Protein AF-A0A4Q5H0A6-F1 (afdb_monomer_lite)

Organism: NCBI:txid28111

Secondary structure (DSSP, 8-state):
-------------------------------TTGGG-HHHHHHHHHHHHHHHHHHHHHHHHHHHTT-SSEE--HHHHHHHHHHTT--HHHHHHHHHHHHHTTSS-HHHHHHH-EE--HHHHHHHHHHHHHTTPPP---TTTPPP--

InterPro domains:
  IPR025400 Lin1244/Lin1753-like, N-terminal [PF14297] (27-120)

pLDDT: mean 85.79, std 19.86, range [34.38, 98.69]

Radius of gyration: 23.4 Å; chains: 1; bounding box: 35×71×55 Å

Sequence (146 aa):
MNTLSFTDGTNHSLSKTLQGKCTTRPYYEISTSQFSDMKIRRLMRKYGFGGYSIYRYLVNEALHQGDYFLPWCEDTARKTASYWNTSLEDVTRIVKGCIQVGLFNGGLYRKYRVLTSEDIQQNYLKTCCMLSRLPDISEELELAVS

Structure (mmCIF, N/CA/C/O backbone):
data_AF-A0A4Q5H0A6-F1
#
_entry.id   AF-A0A4Q5H0A6-F1
#
loop_
_atom_site.group_PDB
_atom_site.id
_atom_site.type_symbol
_atom_site.label_atom_id
_atom_site.label_alt_id
_atom_site.label_comp_id
_atom_site.label_asym_id
_atom_site.label_entity_id
_atom_site.label_seq_id
_atom_site.pdbx_PDB_ins_code
_atom_site.Cartn_x
_atom_site.Cartn_y
_atom_site.Cartn_z
_atom_site.occupancy
_atom_site.B_iso_or_equiv
_atom_site.auth_seq_id
_atom_site.auth_comp_id
_atom_site.auth_asym_id
_atom_site.auth_atom_id
_atom_site.pdbx_PDB_model_num
ATOM 1 N N . MET A 1 1 ? 19.608 55.038 38.072 1.00 42.12 1 MET A N 1
ATOM 2 C CA . MET A 1 1 ? 18.336 55.495 38.666 1.00 42.12 1 MET A CA 1
ATOM 3 C C . MET A 1 1 ? 17.791 56.614 37.799 1.00 42.12 1 MET A C 1
ATOM 5 O O . MET A 1 1 ? 18.450 57.634 37.702 1.00 42.12 1 MET A O 1
ATOM 9 N N . ASN A 1 2 ? 16.676 56.368 37.112 1.00 36.59 2 ASN A N 1
ATOM 10 C CA . ASN A 1 2 ? 15.673 57.366 36.737 1.00 36.59 2 ASN A CA 1
ATOM 11 C C . ASN A 1 2 ? 14.442 56.605 36.234 1.00 36.59 2 ASN A C 1
ATOM 13 O O . ASN A 1 2 ? 14.458 55.972 35.183 1.00 36.59 2 ASN A O 1
ATOM 17 N N . THR A 1 3 ? 13.424 56.604 37.082 1.00 41.41 3 THR A N 1
ATOM 18 C CA . THR A 1 3 ? 12.074 56.092 36.867 1.00 41.41 3 THR A CA 1
ATOM 19 C C . THR A 1 3 ? 11.261 57.103 36.070 1.00 41.41 3 THR A C 1
ATOM 21 O O . THR A 1 3 ? 11.175 58.258 36.479 1.00 41.41 3 THR A O 1
ATOM 24 N N . LEU A 1 4 ? 10.598 56.652 35.008 1.00 41.78 4 LEU A N 1
ATOM 25 C CA . LEU A 1 4 ? 9.416 57.307 34.453 1.00 41.78 4 LEU A CA 1
ATOM 26 C C . LEU A 1 4 ? 8.357 56.229 34.206 1.00 41.78 4 LEU A C 1
ATOM 28 O O . LEU A 1 4 ? 8.481 55.395 33.313 1.00 41.78 4 LEU A O 1
ATOM 32 N N . SER A 1 5 ? 7.359 56.225 35.082 1.00 45.12 5 SER A N 1
ATOM 33 C CA . SER A 1 5 ? 6.048 55.605 34.899 1.00 45.12 5 SER A CA 1
ATOM 34 C C . SER A 1 5 ? 5.065 56.631 34.311 1.00 45.12 5 SER A C 1
ATOM 36 O O . SER A 1 5 ? 5.425 57.801 34.206 1.00 45.12 5 SER A O 1
ATOM 38 N N . PHE A 1 6 ? 3.827 56.178 34.055 1.00 36.19 6 PHE A N 1
ATOM 39 C CA . PHE A 1 6 ? 2.605 56.883 33.598 1.00 36.19 6 PHE A CA 1
ATOM 40 C C . PHE A 1 6 ? 2.330 56.786 32.084 1.00 36.19 6 PHE A C 1
ATOM 42 O O . PHE A 1 6 ? 3.213 57.090 31.296 1.00 36.19 6 PHE A O 1
ATOM 49 N N . THR A 1 7 ? 1.148 56.428 31.558 1.00 45.44 7 THR A N 1
ATOM 50 C CA . THR A 1 7 ? -0.100 55.774 32.031 1.00 45.44 7 THR A CA 1
ATOM 51 C C . THR A 1 7 ? -0.986 55.542 30.790 1.00 45.44 7 THR A C 1
ATOM 53 O O . THR A 1 7 ? -1.020 56.406 29.925 1.00 45.44 7 THR A O 1
ATOM 56 N N . ASP A 1 8 ? -1.733 54.434 30.797 1.00 36.72 8 ASP A N 1
ATOM 57 C CA . ASP A 1 8 ? -3.169 54.301 30.463 1.00 36.72 8 ASP A CA 1
ATOM 58 C C . ASP A 1 8 ? -3.726 54.484 29.024 1.00 36.72 8 ASP A C 1
ATOM 60 O O . ASP A 1 8 ? -3.376 55.399 28.286 1.00 36.72 8 ASP A O 1
ATOM 64 N N . GLY A 1 9 ? -4.698 53.615 28.695 1.00 34.38 9 GLY A N 1
ATOM 65 C CA . GLY A 1 9 ? -5.548 53.630 27.489 1.00 34.38 9 GLY A CA 1
ATOM 66 C C . GLY A 1 9 ? -4.906 52.988 26.248 1.00 34.38 9 GLY A C 1
ATOM 67 O O . GLY A 1 9 ? -3.838 53.384 25.815 1.00 34.38 9 GLY A O 1
ATOM 68 N N . THR A 1 10 ? -5.460 51.984 25.569 1.00 39.38 10 THR A N 1
ATOM 69 C CA . THR A 1 10 ? -6.871 51.673 25.351 1.00 39.38 10 THR A CA 1
ATOM 70 C C . THR A 1 10 ? -6.976 50.212 24.916 1.00 39.38 10 THR A C 1
ATOM 72 O O . THR A 1 10 ? -6.287 49.766 24.000 1.00 39.38 10 THR A O 1
ATOM 75 N N . ASN A 1 11 ? -7.885 49.474 25.552 1.00 43.00 11 ASN A N 1
ATOM 76 C CA . ASN A 1 11 ? -8.395 48.210 25.044 1.00 43.00 11 ASN A CA 1
ATOM 77 C C . ASN A 1 11 ? -8.986 48.435 23.647 1.00 43.00 11 ASN A C 1
ATOM 79 O O . ASN A 1 11 ? -10.103 48.935 23.532 1.00 43.00 11 ASN A O 1
ATOM 83 N N . HIS A 1 12 ? -8.282 48.028 22.592 1.00 42.72 12 HIS A N 1
ATOM 84 C CA . HIS A 1 12 ? -8.959 47.676 21.354 1.00 42.72 12 HIS A CA 1
ATOM 85 C C . HIS A 1 12 ? -9.013 46.162 21.265 1.00 42.72 12 HIS A C 1
ATOM 87 O O . HIS A 1 12 ? -8.056 45.483 20.898 1.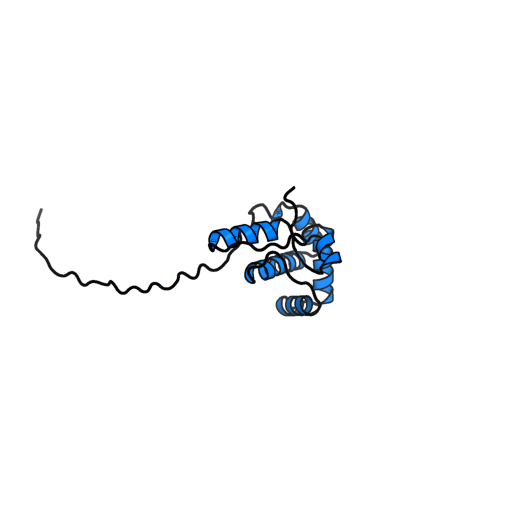00 42.72 12 HIS A O 1
ATOM 93 N N . SER A 1 13 ? -10.180 45.658 21.654 1.00 49.28 13 SER A N 1
ATOM 94 C CA . SER A 1 13 ? -10.658 44.334 21.314 1.00 49.28 13 SER A CA 1
ATOM 95 C C . SER A 1 13 ? -10.278 43.991 19.870 1.00 49.28 13 SER A C 1
ATOM 97 O O . SER A 1 13 ? -10.754 44.611 18.915 1.00 49.28 13 SER A O 1
ATOM 99 N N . LEU A 1 14 ? -9.415 42.988 19.727 1.00 38.41 14 LEU A N 1
ATOM 100 C CA . LEU A 1 14 ? -9.315 42.168 18.528 1.00 38.41 14 LEU A CA 1
ATOM 101 C C . LEU A 1 14 ? -9.946 40.804 18.825 1.00 38.41 14 LEU A C 1
ATOM 103 O O . LEU A 1 14 ? -9.392 39.755 18.518 1.00 38.41 14 LEU A O 1
ATOM 107 N N . SER A 1 15 ? -11.161 40.813 19.384 1.00 49.16 15 SER A N 1
ATOM 108 C CA . SER A 1 15 ? -12.102 39.721 19.154 1.00 49.16 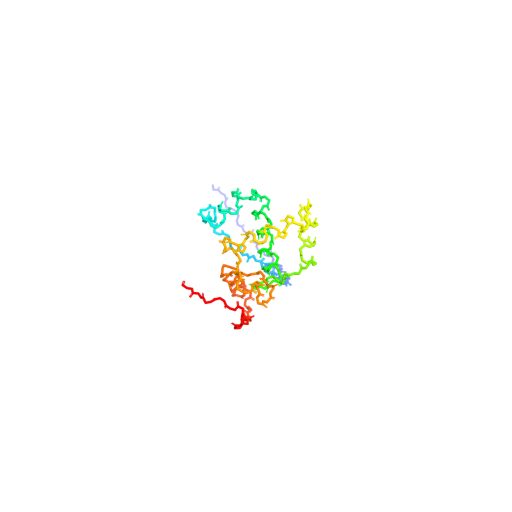15 SER A CA 1
ATOM 109 C C . SER A 1 15 ? -12.639 39.846 17.725 1.00 49.16 15 SER A C 1
ATOM 111 O O . SER A 1 15 ? -13.743 40.332 17.481 1.00 49.16 15 SER A O 1
ATOM 113 N N . LYS A 1 16 ? -11.837 39.417 16.753 1.00 42.84 16 LYS A N 1
ATOM 114 C CA . LYS A 1 16 ? -12.374 38.904 15.495 1.00 42.84 16 LYS A CA 1
ATOM 115 C C . LYS A 1 16 ? -11.978 37.449 15.411 1.00 42.84 16 LYS A C 1
ATOM 117 O O . LYS A 1 16 ? -10.913 37.087 14.929 1.00 42.84 16 LYS A O 1
ATOM 122 N N . THR A 1 17 ? -12.883 36.648 15.953 1.00 48.97 17 THR A N 1
ATOM 123 C CA . THR A 1 17 ? -13.057 35.222 15.743 1.00 48.97 17 THR A CA 1
ATOM 124 C C . THR A 1 17 ? -12.945 34.903 14.254 1.00 48.97 17 THR A C 1
ATOM 126 O O . THR A 1 17 ? -13.934 34.822 13.535 1.00 48.97 17 THR A O 1
ATOM 129 N N . LEU A 1 18 ? -11.725 34.694 13.777 1.00 46.69 18 LEU A N 1
ATOM 130 C CA . LEU A 1 18 ? -11.483 33.726 12.727 1.00 46.69 18 LEU A CA 1
ATOM 131 C C . LEU A 1 18 ? -11.283 32.402 13.456 1.00 46.69 18 LEU A C 1
ATOM 133 O O . LEU A 1 18 ? -10.166 31.922 13.621 1.00 46.69 18 LEU A O 1
ATOM 137 N N . GLN A 1 19 ? -12.392 31.790 13.883 1.00 48.22 19 GLN A N 1
ATOM 138 C CA . GLN A 1 19 ? -12.459 30.333 13.933 1.00 48.22 19 GLN A CA 1
ATOM 139 C C . GLN A 1 19 ? -12.376 29.854 12.481 1.00 48.22 19 GLN A C 1
ATOM 141 O O . GLN A 1 19 ? -13.342 29.385 11.884 1.00 48.22 19 GLN A O 1
ATOM 146 N N . GLY A 1 20 ? -11.191 30.000 11.884 1.00 41.94 20 GLY A N 1
ATOM 147 C CA . GLY A 1 20 ? -10.789 29.084 10.845 1.00 41.94 20 GLY A CA 1
ATOM 148 C C . GLY A 1 20 ? -10.910 27.722 11.499 1.00 41.94 20 GLY A C 1
ATOM 149 O O . GLY A 1 20 ? -10.228 27.462 12.491 1.00 41.94 20 GLY A O 1
ATOM 150 N N . LYS A 1 21 ? -11.843 26.891 11.023 1.00 45.66 21 LYS A N 1
ATOM 151 C CA . LYS A 1 21 ? -11.805 25.461 11.318 1.00 45.66 21 LYS A CA 1
ATOM 152 C C . LYS A 1 21 ? -10.356 25.062 11.086 1.00 45.66 21 LYS A C 1
ATOM 154 O O . LYS A 1 21 ? -9.894 25.128 9.948 1.00 45.66 21 LYS A O 1
ATOM 159 N N . CYS A 1 22 ? -9.630 24.737 12.152 1.00 45.31 22 CYS A N 1
ATOM 160 C CA . CYS A 1 22 ? -8.359 24.059 12.016 1.00 45.31 22 CYS A CA 1
ATOM 161 C C . CYS A 1 22 ? -8.736 22.728 11.373 1.00 45.31 22 CYS A C 1
ATOM 163 O O . CYS A 1 22 ? -9.217 21.817 12.041 1.00 45.31 22 CYS A O 1
ATOM 165 N N . THR A 1 23 ? -8.715 22.675 10.042 1.00 60.31 23 THR A N 1
ATOM 166 C CA . THR A 1 23 ? -8.971 21.450 9.303 1.00 60.31 23 THR A CA 1
ATOM 167 C C . THR A 1 23 ? -7.745 20.600 9.552 1.00 60.31 23 THR A C 1
ATOM 169 O O . THR A 1 23 ? -6.755 20.719 8.827 1.00 60.31 23 THR A O 1
ATOM 172 N N . THR A 1 24 ? -7.770 19.825 10.634 1.00 69.38 24 THR A N 1
ATOM 173 C CA . THR A 1 24 ? -6.739 18.841 10.934 1.00 69.38 24 THR A CA 1
ATOM 174 C C . THR A 1 24 ? -6.611 17.959 9.701 1.00 69.38 24 THR A C 1
ATOM 176 O O . THR A 1 24 ? -7.536 17.221 9.356 1.00 69.38 24 THR A O 1
ATOM 179 N N . ARG A 1 25 ? -5.508 18.113 8.961 1.00 72.19 25 ARG A N 1
ATOM 180 C CA . ARG A 1 25 ? -5.246 17.264 7.802 1.00 72.19 25 ARG A CA 1
ATOM 181 C C . ARG A 1 25 ? -4.913 15.869 8.325 1.00 72.19 25 ARG A C 1
ATOM 183 O O . ARG A 1 25 ? -4.100 15.772 9.245 1.00 72.19 25 ARG A O 1
ATOM 190 N N . PRO A 1 26 ? -5.520 14.809 7.772 1.00 79.69 26 PRO A N 1
ATOM 191 C CA . PRO A 1 26 ? -5.188 13.456 8.178 1.00 79.69 26 PRO A CA 1
ATOM 192 C C . PRO A 1 26 ? -3.711 13.184 7.882 1.00 79.69 26 PRO A C 1
ATOM 194 O O . PRO A 1 26 ? -3.207 13.505 6.804 1.00 79.69 26 PRO A O 1
ATOM 197 N N . TYR A 1 27 ? -3.032 12.604 8.862 1.00 89.12 27 TYR A N 1
ATOM 198 C CA . TYR A 1 27 ? -1.684 12.069 8.749 1.00 89.12 27 TYR A CA 1
ATOM 199 C C . TYR A 1 27 ? -1.659 10.698 9.421 1.00 89.12 27 TYR A C 1
ATOM 201 O O . TYR A 1 27 ? -2.550 10.362 10.206 1.00 89.12 27 TYR A O 1
ATOM 209 N N . TYR A 1 28 ? -0.634 9.915 9.106 1.00 91.12 28 TYR A N 1
ATOM 210 C CA . TYR A 1 28 ? -0.373 8.648 9.766 1.00 91.12 28 TYR A CA 1
ATOM 211 C C . TYR A 1 28 ? 1.103 8.557 10.137 1.00 91.12 28 TYR A C 1
ATOM 213 O O . TYR A 1 28 ? 1.966 9.177 9.508 1.00 91.12 28 TYR A O 1
ATOM 221 N N . GLU A 1 29 ? 1.380 7.808 11.194 1.00 91.00 29 GLU A N 1
ATOM 222 C CA . GLU A 1 29 ? 2.728 7.644 11.711 1.00 91.00 29 GLU A CA 1
ATOM 223 C C . GLU A 1 29 ? 3.474 6.573 10.926 1.00 91.00 29 GLU A C 1
ATOM 225 O O . GLU A 1 29 ? 2.913 5.583 10.453 1.00 91.00 29 GLU A O 1
ATOM 230 N N . ILE A 1 30 ? 4.783 6.757 10.817 1.00 92.69 30 ILE A N 1
ATOM 231 C CA . ILE A 1 30 ? 5.664 5.788 10.192 1.00 92.69 30 ILE A CA 1
ATOM 232 C C . ILE A 1 30 ? 6.723 5.414 11.212 1.00 92.69 30 ILE A C 1
ATOM 234 O O . ILE A 1 30 ? 7.478 6.278 11.655 1.00 92.69 30 ILE A O 1
ATOM 238 N N . SER A 1 31 ? 6.802 4.128 11.552 1.00 92.50 31 SER A N 1
ATOM 239 C CA . SER A 1 31 ? 7.813 3.652 12.491 1.00 92.50 31 SER A CA 1
ATOM 240 C C . SER A 1 31 ? 9.225 4.006 12.015 1.00 92.50 31 SER A C 1
ATOM 242 O O . SER A 1 31 ? 9.599 3.762 10.863 1.00 92.50 31 SER A O 1
ATOM 244 N N . THR A 1 32 ? 10.051 4.517 12.925 1.00 95.44 32 THR A N 1
ATOM 245 C CA . THR A 1 32 ? 11.481 4.750 12.680 1.00 95.44 32 THR A CA 1
ATOM 246 C C . THR A 1 32 ? 12.238 3.443 12.430 1.00 95.44 32 THR A C 1
ATOM 248 O O . THR A 1 32 ? 13.251 3.443 11.732 1.00 95.44 32 THR A O 1
ATOM 251 N N . SER A 1 33 ? 11.711 2.310 12.910 1.00 95.31 33 SER A N 1
ATOM 252 C CA . SER A 1 33 ? 12.254 0.969 12.676 1.00 95.31 33 SER A CA 1
ATOM 253 C C . SER A 1 33 ? 11.726 0.291 11.405 1.00 95.31 33 SER A C 1
ATOM 255 O O . SER A 1 33 ? 12.072 -0.860 11.153 1.00 95.31 33 SER A O 1
ATOM 257 N N . GLN A 1 34 ? 10.942 0.977 10.562 1.00 94.50 34 GLN A N 1
ATOM 258 C CA . GLN A 1 34 ? 10.366 0.408 9.328 1.00 94.50 34 GLN A CA 1
ATOM 259 C C . GLN A 1 34 ? 11.393 -0.271 8.405 1.00 94.50 34 GLN A C 1
ATOM 261 O O . GLN A 1 34 ? 11.081 -1.245 7.729 1.00 94.50 34 GLN A O 1
ATOM 266 N N . PHE A 1 35 ? 12.636 0.218 8.375 1.00 95.25 35 PHE A N 1
ATOM 267 C CA . PHE A 1 35 ? 13.692 -0.353 7.535 1.00 95.25 35 PHE A CA 1
ATOM 268 C C . PHE A 1 35 ? 14.306 -1.630 8.128 1.00 95.25 35 PHE A C 1
ATOM 270 O O . PHE A 1 35 ? 14.981 -2.380 7.419 1.00 95.25 35 PHE A O 1
ATOM 277 N N . SER A 1 36 ? 14.039 -1.907 9.404 1.00 96.25 36 SER A N 1
ATOM 278 C CA . SER A 1 36 ? 14.367 -3.169 10.065 1.00 96.25 36 SER A CA 1
ATOM 279 C C . SER A 1 36 ? 13.334 -4.260 9.774 1.00 96.25 36 SER A C 1
ATOM 281 O O . SER A 1 36 ? 13.656 -5.439 9.927 1.00 96.25 36 SER A O 1
ATOM 283 N N . ASP A 1 37 ? 12.131 -3.902 9.305 1.00 96.75 37 ASP A N 1
ATOM 284 C CA . ASP A 1 37 ? 11.099 -4.868 8.932 1.00 96.75 37 ASP A CA 1
ATOM 285 C C . ASP A 1 37 ? 11.601 -5.777 7.797 1.00 96.75 37 ASP A C 1
ATOM 287 O O . ASP A 1 37 ? 11.968 -5.350 6.696 1.00 96.75 37 ASP A O 1
ATOM 291 N N . MET A 1 38 ? 11.602 -7.081 8.064 1.00 97.81 38 MET A N 1
ATOM 292 C CA . MET A 1 38 ? 12.055 -8.090 7.118 1.00 97.81 38 MET A CA 1
ATOM 293 C C . MET A 1 38 ? 11.201 -8.166 5.849 1.00 97.81 38 MET A C 1
ATOM 295 O O . MET A 1 38 ? 11.743 -8.513 4.794 1.00 97.81 38 MET A O 1
ATOM 299 N N . LYS A 1 39 ? 9.910 -7.825 5.909 1.00 98.00 39 LYS A N 1
ATOM 300 C CA . LYS A 1 39 ? 9.017 -7.730 4.748 1.00 98.00 39 LYS A CA 1
ATOM 301 C C . LYS A 1 39 ? 9.445 -6.574 3.840 1.00 98.00 39 LYS A C 1
ATOM 303 O O . LYS A 1 39 ? 9.634 -6.785 2.640 1.00 98.00 39 LYS A O 1
ATOM 308 N N . ILE A 1 40 ? 9.727 -5.403 4.420 1.00 98.06 40 ILE A N 1
ATOM 309 C CA . ILE A 1 40 ? 10.266 -4.232 3.706 1.00 98.06 40 ILE A CA 1
ATOM 310 C C . ILE A 1 40 ? 11.632 -4.553 3.095 1.00 98.06 40 ILE A C 1
ATOM 312 O O . ILE A 1 40 ? 11.838 -4.349 1.898 1.00 98.06 40 ILE A O 1
ATOM 316 N N . ARG A 1 41 ? 12.548 -5.157 3.862 1.00 98.19 41 ARG A N 1
ATOM 317 C CA . ARG A 1 41 ? 13.875 -5.552 3.353 1.00 98.19 41 ARG A CA 1
ATOM 318 C C . ARG A 1 41 ? 13.788 -6.565 2.209 1.00 98.19 41 ARG A C 1
ATOM 320 O O . ARG A 1 41 ? 14.580 -6.490 1.271 1.00 98.19 41 ARG A O 1
ATOM 327 N N . ARG A 1 42 ? 12.853 -7.522 2.267 1.00 98.50 42 ARG A N 1
ATOM 328 C CA . ARG A 1 42 ? 12.606 -8.487 1.177 1.00 98.50 42 ARG A CA 1
ATOM 329 C C . ARG A 1 42 ? 12.078 -7.792 -0.079 1.00 98.50 42 ARG A C 1
ATOM 331 O O . ARG A 1 42 ? 12.556 -8.104 -1.167 1.00 98.50 42 ARG A O 1
ATOM 338 N N . LEU A 1 43 ? 11.158 -6.837 0.069 1.00 98.44 43 LEU A N 1
ATOM 339 C CA . LEU A 1 43 ? 10.644 -6.042 -1.047 1.00 98.44 43 LEU A CA 1
ATOM 340 C C . LEU A 1 43 ? 11.758 -5.210 -1.699 1.00 98.44 43 LEU A C 1
ATOM 342 O O . LEU A 1 43 ? 11.953 -5.293 -2.911 1.00 98.44 43 LEU A O 1
ATOM 346 N N . MET A 1 44 ? 12.535 -4.481 -0.893 1.00 97.50 44 MET A N 1
ATOM 347 C CA . MET A 1 44 ? 13.648 -3.649 -1.366 1.00 97.50 44 MET A CA 1
ATOM 348 C C . MET A 1 44 ? 14.727 -4.470 -2.077 1.00 97.50 44 MET A C 1
ATOM 350 O O . MET A 1 44 ? 15.234 -4.043 -3.107 1.00 97.50 44 MET A O 1
ATOM 354 N N . ARG A 1 45 ? 15.048 -5.678 -1.592 1.00 98.06 45 ARG A N 1
ATOM 355 C CA . ARG A 1 45 ? 15.997 -6.571 -2.283 1.00 98.06 45 ARG A CA 1
ATOM 356 C C . ARG A 1 45 ? 15.519 -7.002 -3.670 1.00 98.06 45 ARG A C 1
ATOM 358 O O . ARG A 1 45 ? 16.349 -7.215 -4.544 1.00 98.06 45 ARG A O 1
ATOM 365 N N . LYS A 1 46 ? 14.206 -7.152 -3.868 1.00 98.12 46 LYS A N 1
ATOM 366 C CA . LYS A 1 46 ? 13.628 -7.646 -5.128 1.00 98.12 46 LYS A CA 1
ATOM 367 C C . LYS A 1 46 ? 13.322 -6.533 -6.134 1.00 98.12 46 LYS A C 1
ATOM 369 O O . LYS A 1 46 ? 13.426 -6.763 -7.334 1.00 98.12 46 LYS A O 1
ATOM 374 N N . TYR A 1 47 ? 12.927 -5.354 -5.658 1.00 98.00 47 TYR A N 1
ATOM 375 C CA . TYR A 1 47 ? 12.400 -4.270 -6.499 1.00 98.00 47 TYR A CA 1
ATOM 376 C C . TYR A 1 47 ? 13.087 -2.913 -6.273 1.00 98.00 47 TYR A C 1
ATOM 378 O O . TYR A 1 47 ? 12.659 -1.904 -6.835 1.00 98.00 47 TYR A O 1
ATOM 386 N N . GLY A 1 48 ? 14.129 -2.864 -5.441 1.00 97.31 48 GLY A N 1
ATOM 387 C CA . GLY A 1 48 ? 14.845 -1.636 -5.103 1.00 97.31 48 GLY A CA 1
ATOM 388 C C . GLY A 1 48 ? 13.966 -0.593 -4.409 1.00 97.31 48 GLY A C 1
ATOM 389 O O . GLY A 1 48 ? 12.924 -0.901 -3.821 1.00 97.31 48 GLY A O 1
ATOM 390 N N . PHE A 1 49 ? 14.387 0.669 -4.505 1.00 95.50 49 PHE A N 1
ATOM 391 C CA . PHE A 1 49 ? 13.633 1.805 -3.973 1.00 95.50 49 PHE A CA 1
ATOM 392 C C . PHE A 1 49 ? 12.283 1.993 -4.671 1.00 95.50 49 PHE A C 1
ATOM 394 O O . PHE A 1 49 ? 11.322 2.353 -4.005 1.00 95.50 49 PHE A O 1
ATOM 401 N N . GLY A 1 50 ? 12.177 1.684 -5.970 1.00 96.81 50 GLY A N 1
ATOM 402 C CA . GLY A 1 50 ? 10.920 1.802 -6.718 1.00 96.81 50 GLY A CA 1
ATOM 403 C C . GLY A 1 50 ? 9.797 0.945 -6.126 1.00 96.81 50 GLY A C 1
ATOM 404 O O . GLY A 1 50 ? 8.687 1.434 -5.925 1.00 96.81 50 GLY A O 1
ATOM 405 N N . GLY A 1 51 ? 10.102 -0.302 -5.747 1.00 97.88 51 GLY A N 1
ATOM 406 C CA . GLY A 1 51 ? 9.130 -1.167 -5.074 1.00 97.88 51 GLY A CA 1
ATOM 407 C C . GLY A 1 51 ? 8.674 -0.627 -3.723 1.00 97.88 51 GLY A C 1
ATOM 408 O O . GLY A 1 51 ? 7.480 -0.633 -3.428 1.00 97.88 51 GLY A O 1
ATOM 409 N N . TYR A 1 52 ? 9.614 -0.122 -2.921 1.00 97.94 52 TYR A N 1
ATOM 410 C CA . TYR A 1 52 ? 9.295 0.499 -1.638 1.00 97.94 52 TYR A CA 1
ATOM 411 C C . TYR A 1 52 ? 8.440 1.762 -1.810 1.00 97.94 52 TYR A C 1
ATOM 413 O O . TYR A 1 52 ? 7.409 1.889 -1.154 1.00 97.94 52 TYR A O 1
ATOM 421 N N . SER A 1 53 ? 8.808 2.655 -2.728 1.00 97.88 53 SER A N 1
ATOM 422 C CA . SER A 1 53 ? 8.069 3.889 -3.009 1.00 97.88 53 SER A CA 1
ATOM 423 C C . SER A 1 53 ? 6.637 3.620 -3.470 1.00 97.88 53 SER A C 1
ATOM 425 O O . SER A 1 53 ? 5.710 4.240 -2.955 1.00 97.88 53 SER A O 1
ATOM 427 N N . ILE A 1 54 ? 6.431 2.645 -4.364 1.00 98.44 54 ILE A N 1
ATOM 428 C CA . ILE A 1 54 ? 5.088 2.240 -4.803 1.00 98.44 54 ILE A CA 1
ATOM 429 C C . ILE A 1 54 ? 4.286 1.649 -3.640 1.00 98.44 54 ILE A C 1
ATOM 431 O O . ILE A 1 54 ? 3.137 2.032 -3.445 1.00 98.44 54 ILE A O 1
ATOM 435 N N . TYR A 1 55 ? 4.876 0.772 -2.821 1.00 98.44 55 TYR A N 1
ATOM 436 C CA . TYR A 1 55 ? 4.206 0.268 -1.618 1.00 98.44 55 TYR A CA 1
ATOM 437 C C . TYR A 1 55 ? 3.748 1.414 -0.702 1.00 98.44 55 TYR A C 1
ATOM 439 O O . TYR A 1 55 ? 2.580 1.471 -0.317 1.00 98.44 55 TYR A O 1
ATOM 447 N N . ARG A 1 56 ? 4.644 2.361 -0.401 1.00 97.88 56 ARG A N 1
ATOM 448 C CA . ARG A 1 56 ? 4.334 3.508 0.462 1.00 97.88 56 ARG A CA 1
ATOM 449 C C . ARG A 1 56 ? 3.282 4.432 -0.125 1.00 97.88 56 ARG A C 1
ATOM 451 O O . ARG A 1 56 ? 2.452 4.940 0.624 1.00 97.88 56 ARG A O 1
ATOM 458 N N . TYR A 1 57 ? 3.297 4.616 -1.438 1.00 97.94 57 TYR A N 1
ATOM 459 C CA . TYR A 1 57 ? 2.274 5.364 -2.151 1.00 97.94 57 TYR A CA 1
ATOM 460 C C . TYR A 1 57 ? 0.894 4.728 -2.010 1.00 97.94 57 TYR A C 1
ATOM 462 O O . TYR A 1 57 ? -0.058 5.423 -1.687 1.00 97.94 57 TYR A O 1
ATOM 470 N N . LEU A 1 58 ? 0.782 3.410 -2.180 1.00 98.19 58 LEU A N 1
ATOM 471 C CA . LEU A 1 58 ? -0.501 2.711 -2.076 1.00 98.19 58 LEU A CA 1
ATOM 472 C C . LEU A 1 58 ? -1.068 2.745 -0.649 1.00 98.19 58 LEU A C 1
ATOM 474 O O . LEU A 1 58 ? -2.264 2.958 -0.475 1.00 98.19 58 LEU A O 1
ATOM 478 N N . VAL A 1 59 ? -0.207 2.607 0.367 1.00 97.75 59 VAL A N 1
ATOM 479 C CA . VAL A 1 59 ? -0.590 2.822 1.777 1.00 97.75 59 VAL A CA 1
ATOM 480 C C . VAL A 1 59 ? -1.100 4.249 1.985 1.00 97.75 59 VAL A C 1
ATOM 482 O O . VAL A 1 59 ? -2.130 4.454 2.621 1.00 97.75 59 VAL A O 1
ATOM 485 N N . ASN A 1 60 ? -0.396 5.238 1.426 1.00 96.00 60 ASN A N 1
ATOM 486 C CA . ASN A 1 60 ? -0.817 6.630 1.498 1.00 96.00 60 ASN A CA 1
ATOM 487 C C . ASN A 1 60 ? -2.163 6.861 0.801 1.00 96.00 60 ASN A C 1
ATOM 489 O O . ASN A 1 60 ? -2.991 7.559 1.363 1.00 96.00 60 ASN A O 1
ATOM 493 N N . GLU A 1 61 ? -2.402 6.290 -0.382 1.00 95.69 61 GLU A N 1
ATOM 494 C CA . GLU A 1 61 ? -3.678 6.447 -1.094 1.00 95.69 61 GLU A CA 1
ATOM 495 C C . GLU A 1 61 ? -4.860 5.917 -0.270 1.00 95.69 61 GLU A C 1
ATOM 497 O O . GLU A 1 61 ? -5.871 6.609 -0.193 1.00 95.69 61 GLU A O 1
ATOM 502 N N . ALA A 1 62 ? -4.719 4.760 0.393 1.00 95.00 62 ALA A N 1
ATOM 503 C CA . ALA A 1 62 ? -5.753 4.225 1.289 1.00 95.00 62 ALA A CA 1
ATOM 504 C C . ALA A 1 62 ? -6.084 5.216 2.421 1.00 95.00 62 ALA A C 1
ATOM 506 O O . ALA A 1 62 ? -7.219 5.662 2.588 1.00 95.00 62 ALA A O 1
ATOM 507 N N . LEU A 1 63 ? -5.055 5.632 3.163 1.00 93.88 63 LEU A N 1
ATOM 508 C CA . LEU A 1 63 ? -5.221 6.460 4.359 1.00 93.88 63 LEU A CA 1
ATOM 509 C C . LEU A 1 63 ? -5.590 7.913 4.028 1.00 93.88 63 LEU A C 1
ATOM 511 O O . LEU A 1 63 ? -6.309 8.561 4.785 1.00 93.88 63 LEU A O 1
ATOM 515 N N . HIS A 1 64 ? -5.132 8.436 2.889 1.00 91.12 64 HIS A N 1
ATOM 516 C CA . HIS A 1 64 ? -5.462 9.785 2.431 1.00 91.12 64 HIS A CA 1
ATOM 517 C C . HIS A 1 64 ? -6.933 9.909 2.027 1.00 91.12 64 HIS A C 1
ATOM 519 O O . HIS A 1 64 ? -7.545 10.949 2.269 1.00 91.12 64 HIS A O 1
ATOM 525 N N . GLN A 1 65 ? -7.512 8.842 1.467 1.00 86.94 65 GLN A N 1
ATOM 526 C CA . GLN A 1 65 ? -8.950 8.755 1.201 1.00 86.94 65 GLN A CA 1
ATOM 527 C C . GLN A 1 65 ? -9.773 8.595 2.491 1.00 86.94 65 GLN A C 1
ATOM 529 O O . GLN A 1 65 ? -10.991 8.752 2.461 1.00 86.94 65 GLN A O 1
ATOM 534 N N . GLY A 1 66 ? -9.109 8.378 3.632 1.00 81.12 66 GLY A N 1
ATOM 535 C CA . GLY A 1 66 ? -9.754 8.171 4.921 1.00 81.12 66 GLY A CA 1
ATOM 536 C C . GLY A 1 66 ? -10.346 6.775 5.048 1.00 81.12 66 GLY A C 1
ATOM 537 O O . GLY A 1 66 ? -11.400 6.643 5.658 1.00 81.12 66 GLY A O 1
ATOM 538 N N . ASP A 1 67 ? -9.688 5.772 4.465 1.00 90.25 67 ASP A N 1
ATOM 539 C CA . ASP A 1 67 ? -10.124 4.378 4.454 1.00 90.25 67 ASP A CA 1
ATOM 540 C C . ASP A 1 67 ? -9.049 3.463 5.083 1.00 90.25 67 ASP A C 1
ATOM 542 O O . ASP A 1 67 ? -7.904 3.866 5.310 1.00 90.25 67 ASP A O 1
ATOM 546 N N . TYR A 1 68 ? -9.421 2.223 5.382 1.00 94.56 68 TYR A N 1
ATOM 547 C CA . TYR A 1 68 ? -8.577 1.179 5.971 1.00 94.56 68 TYR A CA 1
ATOM 548 C C . TYR A 1 68 ? -8.126 0.134 4.936 1.00 94.56 68 TYR A C 1
ATOM 550 O O . TYR A 1 68 ? -7.450 -0.851 5.261 1.00 94.56 68 TYR A O 1
ATOM 558 N N . PHE A 1 69 ? -8.473 0.347 3.669 1.00 96.75 69 PHE A N 1
ATOM 559 C CA . PHE A 1 69 ? -8.036 -0.445 2.529 1.00 96.75 69 PHE A CA 1
ATOM 560 C C . PHE A 1 69 ? -7.992 0.409 1.255 1.00 96.75 69 PHE A C 1
ATOM 562 O O . PHE A 1 69 ? -8.479 1.533 1.215 1.00 96.75 69 PHE A O 1
ATOM 569 N N . LEU A 1 70 ? -7.398 -0.136 0.194 1.00 97.44 70 LEU A N 1
ATOM 570 C CA . LEU A 1 70 ? -7.442 0.442 -1.147 1.00 97.44 70 LEU A CA 1
ATOM 571 C C . LEU A 1 70 ? -8.058 -0.565 -2.127 1.00 97.44 70 LEU A C 1
ATOM 573 O O . LEU A 1 70 ? -7.486 -1.648 -2.303 1.00 97.44 70 LEU A O 1
ATOM 577 N N . PRO A 1 71 ? -9.169 -0.238 -2.811 1.00 96.94 71 PRO A N 1
ATOM 578 C CA . PRO A 1 71 ? -9.676 -1.047 -3.914 1.00 96.94 71 PRO A CA 1
ATOM 579 C C . PRO A 1 71 ? -8.625 -1.221 -5.015 1.00 96.94 71 PRO A C 1
ATOM 581 O O . PRO A 1 71 ? -8.039 -0.255 -5.516 1.00 96.94 71 PRO A O 1
ATOM 584 N N . TRP A 1 72 ? -8.391 -2.467 -5.420 1.00 97.75 72 TRP A N 1
ATOM 585 C CA . TRP A 1 72 ? -7.398 -2.808 -6.429 1.00 97.75 72 TRP A CA 1
ATOM 586 C C . TRP A 1 72 ? -8.040 -3.305 -7.717 1.00 97.75 72 TRP A C 1
ATOM 588 O O . TRP A 1 72 ? -8.423 -4.470 -7.849 1.00 97.75 72 TRP A O 1
ATOM 598 N N . CYS A 1 73 ? -8.068 -2.421 -8.707 1.00 96.12 73 CYS A N 1
ATOM 599 C CA . CYS A 1 73 ? -8.464 -2.721 -10.074 1.00 96.12 73 CYS A CA 1
ATOM 600 C C . CYS A 1 73 ? -7.417 -2.201 -11.070 1.00 96.12 73 CYS A C 1
ATOM 602 O O . CYS A 1 73 ? -6.402 -1.605 -10.695 1.00 96.12 73 CYS A O 1
ATOM 604 N N . GLU A 1 74 ? -7.662 -2.442 -12.357 1.00 96.25 74 GLU A N 1
ATOM 605 C CA . GLU A 1 74 ? -6.782 -1.986 -13.433 1.00 96.25 74 GLU A CA 1
ATOM 606 C C . GLU A 1 74 ? -6.631 -0.459 -13.457 1.00 96.25 74 GLU A C 1
ATOM 608 O O . GLU A 1 74 ? -5.538 0.041 -13.709 1.00 96.25 74 GLU A O 1
ATOM 613 N N . ASP A 1 75 ? -7.681 0.290 -13.115 1.00 97.50 75 ASP A N 1
ATOM 614 C CA . ASP A 1 75 ? -7.637 1.754 -13.119 1.00 97.50 75 ASP A CA 1
ATOM 615 C C . ASP A 1 75 ? -6.780 2.308 -11.975 1.00 97.50 75 ASP A C 1
ATOM 617 O O . ASP A 1 75 ? -5.950 3.189 -12.207 1.00 97.50 75 ASP A O 1
ATOM 621 N N . THR A 1 76 ? -6.869 1.732 -10.768 1.00 96.88 76 THR A N 1
ATOM 622 C CA . THR A 1 76 ? -5.948 2.054 -9.660 1.00 96.88 76 THR A CA 1
ATOM 623 C C . THR A 1 76 ? -4.497 1.759 -10.054 1.00 9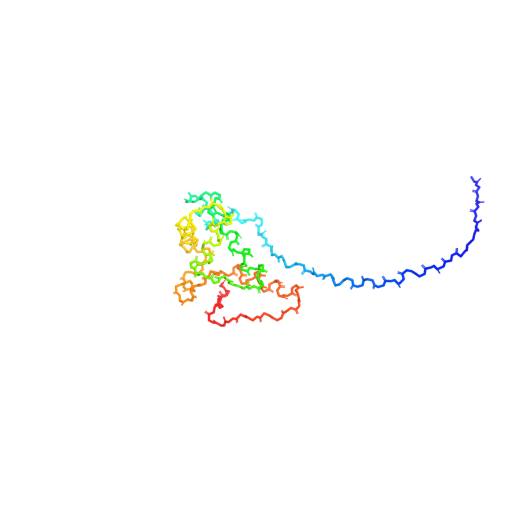6.88 76 THR A C 1
ATOM 625 O O . THR A 1 76 ? -3.587 2.551 -9.782 1.00 96.88 76 THR A O 1
ATOM 628 N N . ALA A 1 77 ? -4.269 0.639 -10.744 1.00 97.94 77 ALA A N 1
ATOM 629 C CA . ALA A 1 77 ? -2.946 0.249 -11.210 1.00 97.94 77 ALA A CA 1
ATOM 630 C C . ALA A 1 77 ? -2.416 1.199 -12.304 1.00 97.94 77 ALA A C 1
ATOM 632 O O . ALA A 1 77 ? -1.263 1.626 -12.226 1.00 97.94 77 ALA A O 1
ATOM 633 N N . ARG A 1 78 ? -3.258 1.613 -13.264 1.00 98.25 78 ARG A N 1
ATOM 634 C CA . ARG A 1 78 ? -2.925 2.618 -14.290 1.00 98.25 78 ARG A CA 1
ATOM 635 C C . ARG A 1 78 ? -2.621 3.985 -13.685 1.00 98.25 78 ARG A C 1
ATOM 637 O O . ARG A 1 78 ? -1.622 4.595 -14.059 1.00 98.25 78 ARG A O 1
ATOM 644 N N . LYS A 1 79 ? -3.424 4.445 -12.718 1.00 98.12 79 LYS A N 1
ATOM 645 C CA . LYS A 1 79 ? -3.181 5.699 -11.985 1.00 98.12 79 LYS A CA 1
ATOM 646 C C . LYS A 1 79 ? -1.819 5.666 -11.289 1.00 98.12 79 LYS A C 1
ATOM 648 O O . LYS A 1 79 ? -1.040 6.606 -11.412 1.00 98.12 79 LYS A O 1
ATOM 653 N N . THR A 1 80 ? -1.510 4.555 -10.620 1.00 98.25 80 THR A N 1
ATOM 654 C CA . THR A 1 80 ? -0.221 4.355 -9.942 1.00 98.25 80 THR A CA 1
ATOM 655 C C . THR A 1 80 ? 0.941 4.354 -10.937 1.00 98.25 80 THR A C 1
ATOM 657 O O . THR A 1 80 ? 1.946 5.023 -10.705 1.00 98.25 80 THR A O 1
ATOM 660 N N . ALA A 1 81 ? 0.798 3.644 -12.060 1.00 98.25 81 ALA A N 1
ATOM 661 C CA . ALA A 1 81 ? 1.808 3.574 -13.114 1.00 98.25 81 ALA A CA 1
ATOM 662 C C . ALA A 1 81 ? 2.095 4.957 -13.715 1.00 98.25 81 ALA A C 1
ATOM 664 O O . ALA A 1 81 ? 3.254 5.354 -13.830 1.00 98.25 81 ALA A O 1
ATOM 665 N N . SER A 1 82 ? 1.039 5.724 -14.003 1.00 98.12 82 SER A N 1
ATOM 666 C CA . SER A 1 82 ? 1.150 7.097 -14.497 1.00 98.12 82 SER A CA 1
ATOM 667 C C . SER A 1 82 ? 1.822 8.025 -13.486 1.00 98.12 82 SER A C 1
ATOM 669 O O . SER A 1 82 ? 2.672 8.817 -13.879 1.00 98.12 82 SER A O 1
ATOM 671 N N . TYR A 1 83 ? 1.466 7.938 -12.199 1.00 97.69 83 TYR A N 1
ATOM 672 C CA . TYR A 1 83 ? 2.044 8.792 -11.155 1.00 97.69 83 TYR A CA 1
ATOM 673 C C . TYR A 1 83 ? 3.550 8.552 -10.986 1.00 97.69 83 TYR A C 1
ATOM 675 O O . TYR A 1 83 ? 4.328 9.494 -10.868 1.00 97.69 83 TYR A O 1
ATOM 683 N N . TRP A 1 84 ? 3.965 7.284 -11.001 1.00 96.62 84 TRP A N 1
ATOM 684 C CA . TRP A 1 84 ? 5.363 6.886 -10.818 1.00 96.62 84 TRP A CA 1
ATOM 685 C C . TRP A 1 84 ? 6.171 6.833 -12.119 1.00 96.62 84 TRP A C 1
ATOM 687 O O . TRP A 1 84 ? 7.337 6.445 -12.079 1.00 96.62 84 TRP A O 1
ATOM 697 N N . ASN A 1 85 ? 5.570 7.212 -13.254 1.00 97.00 85 ASN A N 1
ATOM 698 C CA . ASN A 1 85 ? 6.167 7.115 -14.588 1.00 97.00 85 ASN A CA 1
ATOM 699 C C . ASN A 1 85 ? 6.808 5.734 -14.843 1.00 97.00 85 ASN A C 1
ATOM 701 O O . ASN A 1 85 ? 7.986 5.612 -15.180 1.00 97.00 85 ASN A O 1
ATOM 705 N N . THR A 1 86 ? 6.035 4.674 -14.608 1.00 97.00 86 THR A N 1
ATOM 706 C CA . THR A 1 86 ? 6.467 3.276 -14.736 1.00 97.00 86 THR A CA 1
ATOM 707 C C . THR A 1 86 ? 5.417 2.451 -15.484 1.00 97.00 86 THR A C 1
ATOM 709 O O . THR A 1 86 ? 4.335 2.945 -15.802 1.00 97.00 86 THR A O 1
ATOM 712 N N . SER A 1 87 ? 5.716 1.189 -15.791 1.00 97.81 87 SER A N 1
ATOM 713 C CA . SER A 1 87 ? 4.790 0.324 -16.519 1.00 97.81 87 SER A CA 1
ATOM 714 C C . SER A 1 87 ? 3.690 -0.241 -15.608 1.00 97.81 87 SER A C 1
ATOM 716 O O . SER A 1 87 ? 3.895 -0.503 -14.419 1.00 97.81 87 SER A O 1
ATOM 718 N N . LEU A 1 88 ? 2.506 -0.485 -16.181 1.00 97.75 88 LEU A N 1
ATOM 719 C CA . LEU A 1 88 ? 1.413 -1.186 -15.494 1.00 97.75 88 LEU A CA 1
ATOM 720 C C . LEU A 1 88 ? 1.843 -2.587 -15.024 1.00 97.75 88 LEU A C 1
ATOM 722 O O . LEU A 1 88 ? 1.435 -3.051 -13.954 1.00 97.75 88 LEU A O 1
ATOM 726 N N . GLU A 1 89 ? 2.683 -3.253 -15.819 1.00 97.81 89 GLU A N 1
ATOM 727 C CA . GLU A 1 89 ? 3.243 -4.562 -15.501 1.00 97.81 89 GLU A CA 1
ATOM 728 C C . GLU A 1 89 ? 4.144 -4.497 -14.263 1.00 97.81 89 GLU A C 1
ATOM 730 O O . GLU A 1 89 ? 3.984 -5.311 -13.350 1.00 97.81 89 GLU A O 1
ATOM 735 N N . ASP A 1 90 ? 5.023 -3.495 -14.173 1.00 97.88 90 ASP A N 1
ATOM 736 C CA . ASP A 1 90 ? 5.901 -3.299 -13.020 1.00 97.88 90 ASP A CA 1
ATOM 737 C C . ASP A 1 90 ? 5.115 -3.018 -11.746 1.00 97.88 90 ASP A C 1
ATOM 739 O O . ASP A 1 90 ? 5.360 -3.670 -10.728 1.00 97.88 90 ASP A O 1
ATOM 743 N N . VAL A 1 91 ? 4.121 -2.127 -11.803 1.00 98.56 91 VAL A N 1
ATOM 744 C CA . VAL A 1 91 ? 3.227 -1.865 -10.663 1.00 98.56 91 VAL A CA 1
ATOM 745 C C . VAL A 1 91 ? 2.548 -3.155 -10.213 1.00 98.56 91 VAL A C 1
ATOM 747 O O . VAL A 1 91 ? 2.589 -3.509 -9.033 1.00 98.56 91 VAL A O 1
ATOM 750 N N . THR A 1 92 ? 1.972 -3.907 -11.151 1.00 98.06 92 THR A N 1
ATOM 751 C CA . THR A 1 92 ? 1.272 -5.162 -10.847 1.00 98.06 92 THR A CA 1
ATOM 752 C C . THR A 1 92 ? 2.216 -6.206 -10.246 1.00 98.06 92 THR A C 1
ATOM 754 O O . THR A 1 92 ? 1.863 -6.902 -9.288 1.00 98.06 92 THR A O 1
ATOM 757 N N . ARG A 1 93 ? 3.438 -6.317 -10.774 1.00 98.38 93 ARG A N 1
ATOM 758 C CA . ARG A 1 93 ? 4.485 -7.225 -10.289 1.00 98.38 93 ARG A CA 1
ATOM 759 C C . ARG A 1 93 ? 4.953 -6.850 -8.881 1.00 98.38 93 ARG A C 1
ATOM 761 O O . ARG A 1 93 ? 5.139 -7.738 -8.042 1.00 98.38 93 ARG A O 1
ATOM 768 N N . ILE A 1 94 ? 5.092 -5.556 -8.598 1.00 98.62 94 ILE A N 1
ATOM 769 C CA . ILE A 1 94 ? 5.448 -5.033 -7.275 1.00 98.62 94 ILE A CA 1
ATOM 770 C C . ILE A 1 94 ? 4.331 -5.313 -6.268 1.00 98.62 94 ILE A C 1
ATOM 772 O O . ILE A 1 94 ? 4.621 -5.866 -5.211 1.00 98.62 94 ILE A O 1
ATOM 776 N N . VAL A 1 95 ? 3.064 -5.051 -6.606 1.00 98.62 95 VAL A N 1
ATOM 777 C CA . VAL A 1 95 ? 1.920 -5.330 -5.715 1.00 98.62 95 VAL A CA 1
ATOM 778 C C . VAL A 1 95 ? 1.803 -6.818 -5.391 1.00 98.62 95 VAL A C 1
ATOM 780 O O . VAL A 1 95 ? 1.664 -7.184 -4.222 1.00 98.62 95 VAL A O 1
ATOM 783 N N . LYS A 1 96 ? 1.963 -7.699 -6.387 1.00 98.50 96 LYS A N 1
ATOM 784 C CA . LYS A 1 96 ? 2.070 -9.151 -6.150 1.00 98.50 96 LYS A CA 1
ATOM 785 C C . LYS A 1 96 ? 3.233 -9.488 -5.213 1.00 98.50 96 LYS A C 1
ATOM 787 O O . LYS A 1 96 ? 3.106 -10.365 -4.363 1.00 98.50 96 LYS A O 1
ATOM 792 N N . GLY A 1 97 ? 4.349 -8.772 -5.339 1.00 98.62 97 GLY A N 1
ATOM 793 C CA . GLY A 1 97 ? 5.485 -8.849 -4.426 1.00 98.62 97 GLY A CA 1
ATOM 794 C C . GLY A 1 97 ? 5.140 -8.458 -2.989 1.00 98.62 97 GLY A C 1
ATOM 795 O O . GLY A 1 97 ? 5.474 -9.208 -2.077 1.00 98.62 97 GLY A O 1
ATOM 796 N N . CYS A 1 98 ? 4.439 -7.339 -2.787 1.00 98.69 98 CYS A N 1
ATOM 797 C CA . CYS A 1 98 ? 3.961 -6.888 -1.476 1.00 98.69 98 CYS A CA 1
ATOM 798 C C . CYS A 1 98 ? 3.056 -7.932 -0.810 1.00 98.69 98 CYS A C 1
ATOM 800 O O . CYS A 1 98 ? 3.225 -8.227 0.371 1.00 98.69 98 CYS A O 1
ATOM 802 N N . ILE A 1 99 ? 2.151 -8.545 -1.579 1.00 98.62 99 ILE A N 1
ATOM 803 C CA . ILE A 1 99 ? 1.298 -9.644 -1.103 1.00 98.62 99 ILE A CA 1
ATOM 804 C C . ILE A 1 99 ? 2.152 -10.861 -0.720 1.00 98.62 99 ILE A C 1
ATOM 806 O O . ILE A 1 99 ? 1.978 -11.427 0.354 1.00 98.62 99 ILE A O 1
ATOM 810 N N . GLN A 1 100 ? 3.119 -11.238 -1.563 1.00 98.31 100 GLN A N 1
ATOM 811 C CA . GLN A 1 100 ? 3.995 -12.389 -1.323 1.00 98.31 100 GLN A CA 1
ATOM 812 C C . GLN A 1 100 ? 4.827 -12.246 -0.039 1.00 98.31 100 GLN A C 1
ATOM 814 O O . GLN A 1 100 ? 5.062 -13.236 0.649 1.00 98.31 100 GLN A O 1
ATOM 819 N N . VAL A 1 101 ? 5.289 -11.034 0.287 1.00 97.94 101 VAL A N 1
ATOM 820 C CA . VAL A 1 101 ? 6.057 -10.781 1.519 1.00 97.94 101 VAL A CA 1
ATOM 821 C C . VAL A 1 101 ? 5.173 -10.475 2.734 1.00 97.94 101 VAL A C 1
ATOM 823 O O . VAL A 1 101 ? 5.706 -10.309 3.826 1.00 97.94 101 VAL A O 1
ATOM 826 N N . GLY A 1 102 ? 3.848 -10.408 2.568 1.00 97.75 102 GLY A N 1
ATOM 827 C CA . GLY A 1 102 ? 2.896 -10.148 3.651 1.00 97.75 102 GLY A CA 1
ATOM 828 C C . GLY A 1 102 ? 2.800 -8.682 4.087 1.00 97.75 102 GLY A C 1
ATOM 829 O O . GLY A 1 102 ? 2.452 -8.422 5.238 1.00 97.75 102 GLY A O 1
ATOM 830 N N . LEU A 1 103 ? 3.144 -7.737 3.202 1.00 98.12 103 LEU A N 1
ATOM 831 C CA . LEU A 1 103 ? 2.857 -6.305 3.388 1.00 98.12 103 LEU A CA 1
ATOM 832 C C . LEU A 1 103 ? 1.392 -5.978 3.085 1.00 98.12 103 LEU A C 1
ATOM 834 O O . LEU A 1 103 ? 0.848 -5.046 3.659 1.00 98.12 103 LEU A O 1
ATOM 838 N N . PHE A 1 104 ? 0.755 -6.765 2.213 1.00 98.56 104 PHE A N 1
ATOM 839 C CA . PHE A 1 104 ? -0.692 -6.756 2.015 1.00 98.56 104 PHE A CA 1
ATOM 840 C C . PHE A 1 104 ? -1.266 -8.142 2.294 1.00 98.56 104 PHE A C 1
ATOM 842 O O . PHE A 1 104 ? -0.639 -9.159 1.975 1.00 98.56 104 PHE A O 1
ATOM 849 N N . ASN A 1 105 ? -2.470 -8.189 2.861 1.00 98.38 105 ASN A N 1
ATOM 850 C CA . ASN A 1 105 ? -3.155 -9.438 3.150 1.00 98.38 105 ASN A CA 1
ATOM 851 C C . ASN A 1 105 ? -3.592 -10.132 1.846 1.00 98.38 105 ASN A C 1
ATOM 853 O O . ASN A 1 105 ? -4.462 -9.657 1.116 1.00 98.38 105 ASN A O 1
ATOM 857 N N . GLY A 1 106 ? -2.991 -11.288 1.555 1.00 97.94 106 GLY A N 1
ATOM 858 C CA . GLY A 1 106 ? -3.292 -12.048 0.341 1.00 97.94 106 GLY A CA 1
ATOM 859 C C . GLY A 1 106 ? -4.676 -12.703 0.320 1.00 97.94 106 GLY A C 1
ATOM 860 O O . GLY A 1 106 ? -5.194 -12.971 -0.765 1.00 97.94 106 GLY A O 1
ATOM 861 N N . GLY A 1 107 ? -5.278 -12.961 1.485 1.00 97.56 107 GLY A N 1
ATOM 862 C CA . GLY A 1 107 ? -6.631 -13.510 1.603 1.00 97.56 107 GLY A CA 1
ATOM 863 C C . GLY A 1 107 ? -7.682 -12.489 1.177 1.00 97.56 107 GLY A C 1
ATOM 864 O O . GLY A 1 107 ? -8.449 -12.748 0.248 1.00 97.56 107 GLY A O 1
ATOM 865 N N . LEU A 1 108 ? -7.635 -11.296 1.772 1.00 97.31 108 LEU A N 1
ATOM 866 C CA . LEU A 1 108 ? -8.526 -10.185 1.431 1.00 97.31 108 LEU A CA 1
ATOM 867 C C . LEU A 1 108 ? -8.308 -9.701 -0.005 1.00 97.31 108 LEU A C 1
ATOM 869 O O . LEU A 1 108 ? -9.276 -9.463 -0.726 1.00 97.31 108 LEU A O 1
ATOM 873 N N . TYR A 1 109 ? -7.061 -9.677 -0.487 1.00 98.00 109 TYR A N 1
ATOM 874 C CA . TYR A 1 109 ? -6.795 -9.392 -1.897 1.00 98.00 109 TYR A CA 1
ATOM 875 C C . TYR A 1 109 ? -7.480 -10.390 -2.838 1.00 98.00 109 TYR A C 1
ATOM 877 O O . TYR A 1 109 ? -8.032 -10.006 -3.867 1.00 98.00 109 TYR A O 1
ATOM 885 N N . ARG A 1 110 ? -7.445 -11.686 -2.514 1.00 97.69 110 ARG A N 1
ATOM 886 C CA . ARG A 1 110 ? -8.028 -12.725 -3.369 1.00 97.69 110 ARG A CA 1
ATOM 887 C C . ARG A 1 110 ? -9.553 -12.696 -3.349 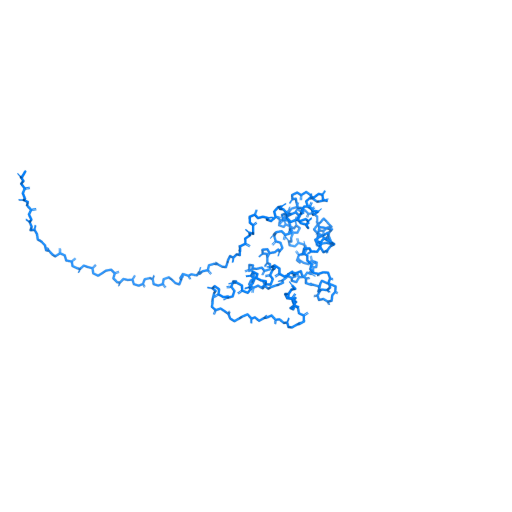1.00 97.69 110 ARG A C 1
ATOM 889 O O . ARG A 1 110 ? -10.151 -12.880 -4.404 1.00 97.69 110 ARG A O 1
ATOM 896 N N . LYS A 1 111 ? -10.147 -12.489 -2.171 1.00 96.94 111 LYS A N 1
ATOM 897 C CA . LYS A 1 111 ? -11.600 -12.532 -1.967 1.00 96.94 111 LYS A CA 1
ATOM 898 C C . LYS A 1 111 ? -12.288 -11.240 -2.412 1.00 96.94 111 LYS A C 1
ATOM 900 O O . LYS A 1 111 ? -13.289 -11.309 -3.111 1.00 96.94 111 LYS A O 1
ATOM 905 N N . TYR A 1 112 ? -11.712 -10.089 -2.072 1.00 96.81 112 TYR A N 1
ATOM 906 C CA . TYR A 1 112 ? -12.357 -8.780 -2.226 1.00 96.81 112 TYR A CA 1
ATOM 907 C C . TYR A 1 112 ? -11.626 -7.823 -3.166 1.00 96.81 112 TYR A C 1
ATOM 909 O O . TYR A 1 112 ? -12.132 -6.743 -3.443 1.00 96.81 112 TYR A O 1
ATOM 917 N N . ARG A 1 113 ? -10.442 -8.196 -3.672 1.00 97.25 113 ARG A N 1
ATOM 918 C CA . ARG A 1 113 ? -9.606 -7.324 -4.518 1.00 97.25 113 ARG A CA 1
ATOM 919 C C . ARG A 1 113 ? -9.260 -5.997 -3.844 1.00 97.25 113 ARG A C 1
ATOM 921 O O . ARG A 1 113 ? -9.253 -4.953 -4.482 1.00 97.25 113 ARG A O 1
ATOM 928 N N . VAL A 1 114 ? -8.894 -6.057 -2.566 1.00 97.69 114 VAL A N 1
ATOM 929 C CA . VAL A 1 114 ? -8.442 -4.896 -1.789 1.00 97.69 114 VAL A CA 1
ATOM 930 C C . VAL A 1 114 ? -6.992 -5.051 -1.333 1.00 97.69 114 VAL A C 1
ATOM 932 O O . VAL A 1 114 ? -6.516 -6.165 -1.097 1.00 97.69 114 VAL A O 1
ATOM 935 N N . LEU A 1 115 ? -6.279 -3.934 -1.203 1.00 98.50 115 LEU A N 1
ATOM 936 C CA . LEU A 1 115 ? -4.984 -3.856 -0.531 1.00 98.50 115 LEU A CA 1
ATOM 937 C C . LEU A 1 115 ? -5.199 -3.322 0.882 1.00 98.50 115 LEU A C 1
ATOM 939 O O . LEU A 1 115 ? -5.615 -2.184 1.065 1.00 98.50 115 LEU A O 1
ATOM 943 N N . THR A 1 116 ? -4.913 -4.148 1.880 1.00 98.12 116 THR A N 1
ATOM 944 C CA . THR A 1 116 ? -4.971 -3.772 3.295 1.00 98.12 116 THR A CA 1
ATOM 945 C C . THR A 1 116 ? -3.974 -4.612 4.091 1.00 98.12 116 THR A C 1
ATOM 947 O O . THR A 1 116 ? -3.452 -5.620 3.596 1.00 98.12 116 THR A O 1
ATOM 950 N N . SER A 1 117 ? -3.688 -4.183 5.310 1.00 97.06 117 SER A N 1
ATOM 951 C CA . SER A 1 117 ? -2.870 -4.871 6.301 1.00 97.06 117 SER A CA 1
ATOM 952 C C . SER A 1 117 ? -3.287 -4.400 7.688 1.00 97.06 117 SER A C 1
ATOM 954 O O . SER A 1 117 ? -3.938 -3.365 7.820 1.00 97.06 117 SER A O 1
ATOM 956 N N . GLU A 1 118 ? -2.881 -5.137 8.717 1.00 94.94 118 GLU A N 1
ATOM 957 C CA . GLU A 1 118 ? -3.113 -4.739 10.105 1.00 94.94 118 GLU A CA 1
ATOM 958 C C . GLU A 1 118 ? -2.581 -3.322 10.371 1.00 94.94 118 GLU A C 1
ATOM 960 O O . GLU A 1 118 ? -3.319 -2.475 10.860 1.00 94.94 118 GLU A O 1
ATOM 965 N N . ASP A 1 119 ? -1.363 -3.005 9.918 1.00 94.12 119 ASP A N 1
ATOM 966 C CA . ASP A 1 119 ? -0.780 -1.664 10.059 1.00 94.12 119 ASP A CA 1
ATOM 967 C C . ASP A 1 119 ? -1.624 -0.559 9.399 1.00 94.12 119 ASP A C 1
ATOM 969 O O . ASP A 1 119 ? -1.698 0.559 9.914 1.00 94.12 119 ASP A O 1
ATOM 973 N N . ILE A 1 120 ? -2.254 -0.834 8.249 1.00 95.88 120 ILE A N 1
ATOM 974 C CA . ILE A 1 120 ? -3.134 0.136 7.578 1.00 95.88 120 ILE A CA 1
ATOM 975 C C . ILE A 1 120 ? -4.405 0.338 8.407 1.00 95.88 120 ILE A C 1
ATOM 977 O O . ILE A 1 120 ? -4.772 1.482 8.670 1.00 95.88 120 ILE A O 1
ATOM 981 N N . GLN A 1 121 ? -5.038 -0.745 8.866 1.00 96.06 121 GLN A N 1
ATOM 982 C CA . GLN A 1 121 ? -6.259 -0.671 9.677 1.00 96.06 121 GLN A CA 1
ATOM 983 C C . GLN A 1 121 ? -5.999 0.038 11.013 1.00 96.06 121 GLN A C 1
ATOM 985 O O . GLN A 1 121 ? -6.752 0.931 11.394 1.00 96.06 121 GLN A O 1
ATOM 990 N N . GLN A 1 122 ? -4.875 -0.252 11.673 1.00 94.38 122 GLN A N 1
ATOM 991 C CA . GLN A 1 122 ? -4.460 0.429 12.902 1.00 94.38 122 GLN A CA 1
ATOM 992 C C . GLN A 1 122 ? -4.208 1.925 12.683 1.00 94.38 122 GLN A C 1
ATOM 994 O O . GLN A 1 122 ? -4.629 2.753 13.493 1.00 94.38 122 GLN A O 1
ATOM 999 N N . ASN A 1 123 ? -3.557 2.305 11.580 1.00 94.44 123 ASN A N 1
ATOM 1000 C CA . ASN A 1 123 ? -3.370 3.719 11.250 1.00 94.44 123 ASN A CA 1
ATOM 1001 C C . ASN A 1 123 ? -4.702 4.424 10.966 1.00 94.44 123 ASN A C 1
ATOM 1003 O O . ASN A 1 123 ? -4.903 5.532 11.459 1.00 94.44 123 ASN A O 1
ATOM 1007 N N . TYR A 1 124 ? -5.627 3.780 10.252 1.00 94.06 124 TYR A N 1
ATOM 1008 C CA . TYR A 1 124 ? -6.975 4.306 10.037 1.00 94.06 124 TYR A CA 1
ATOM 1009 C C . TYR A 1 124 ? -7.713 4.545 11.363 1.00 94.06 124 TYR A C 1
ATOM 1011 O O . TYR A 1 124 ? -8.227 5.642 11.586 1.00 94.06 124 TYR A O 1
ATOM 1019 N N . LEU A 1 125 ? -7.701 3.572 12.281 1.00 92.88 125 LEU A N 1
ATOM 1020 C CA . LEU A 1 125 ? -8.338 3.701 13.597 1.00 92.88 125 LEU A CA 1
ATOM 1021 C C . LEU A 1 125 ? -7.759 4.875 14.398 1.00 92.88 125 LEU A C 1
ATOM 1023 O O . LEU A 1 125 ? -8.510 5.674 14.965 1.00 92.88 125 LEU A O 1
ATOM 1027 N N . LYS A 1 126 ? -6.429 5.037 14.390 1.00 91.81 126 LYS A N 1
ATOM 1028 C CA . LYS A 1 126 ? -5.760 6.198 14.997 1.00 91.81 126 LYS A CA 1
ATOM 1029 C C . LYS A 1 126 ? -6.219 7.506 14.356 1.00 91.81 126 LYS A C 1
ATOM 1031 O O . LYS A 1 126 ? -6.535 8.454 15.072 1.00 91.81 126 LYS A O 1
ATOM 1036 N N . THR A 1 127 ? -6.294 7.570 13.027 1.00 90.31 127 THR A N 1
ATOM 1037 C CA . THR A 1 127 ? -6.781 8.756 12.311 1.00 90.31 127 THR A CA 1
ATOM 1038 C C . THR A 1 127 ? -8.244 9.067 12.644 1.00 90.31 127 THR A C 1
ATOM 1040 O O . THR A 1 127 ? -8.564 10.230 12.884 1.00 90.31 127 THR A O 1
ATOM 1043 N N . CYS A 1 128 ? -9.124 8.066 12.737 1.00 89.81 128 CYS A N 1
ATOM 1044 C CA . CYS A 1 128 ? -10.510 8.257 13.173 1.00 89.81 128 CYS A CA 1
ATOM 1045 C C . CYS A 1 128 ? -10.586 8.827 14.591 1.00 89.81 128 CYS A C 1
ATOM 1047 O O . CYS A 1 128 ? -11.288 9.815 14.804 1.00 89.81 128 CYS A O 1
ATOM 1049 N N . CYS A 1 129 ? -9.800 8.284 15.525 1.00 87.88 129 CYS A N 1
ATOM 1050 C CA . CYS A 1 129 ? -9.704 8.795 16.891 1.00 87.88 129 CYS A CA 1
ATOM 1051 C C . CYS A 1 129 ? -9.250 10.267 16.921 1.00 87.88 129 CYS A C 1
ATOM 1053 O O . CYS A 1 129 ? -9.915 11.108 17.522 1.00 87.88 129 CYS A O 1
ATOM 1055 N N . MET A 1 130 ? -8.181 10.610 16.191 1.00 86.56 130 MET A N 1
ATOM 1056 C CA . MET A 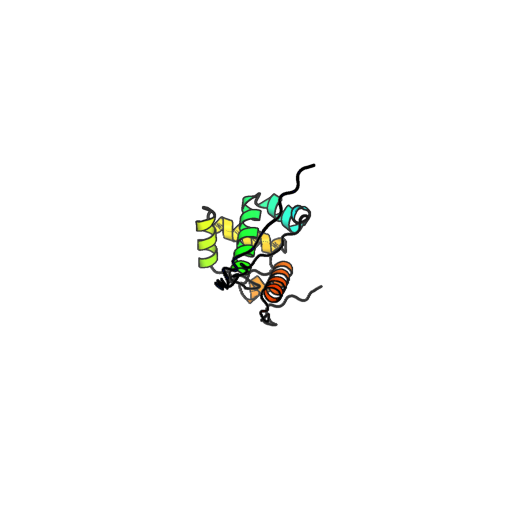1 130 ? -7.676 11.988 16.097 1.00 86.56 130 MET A CA 1
ATOM 1057 C C . MET A 1 130 ? -8.690 12.974 15.502 1.00 86.56 130 MET A C 1
ATOM 1059 O O . MET A 1 130 ? -8.672 14.157 15.835 1.00 86.56 130 MET A O 1
ATOM 1063 N N . LEU A 1 131 ? -9.548 12.505 14.595 1.00 87.00 131 LEU A N 1
ATOM 1064 C CA . LEU A 1 131 ? -10.564 13.319 13.929 1.00 87.00 131 LEU A CA 1
ATOM 1065 C C . LEU A 1 131 ? -11.933 13.264 14.622 1.00 87.00 131 LEU A C 1
ATOM 1067 O O . LEU A 1 131 ? -12.886 13.837 14.091 1.00 87.00 131 LEU A O 1
ATOM 1071 N N . SER A 1 132 ? -12.045 12.576 15.763 1.00 86.94 132 SER A N 1
ATOM 1072 C CA . SER A 1 132 ? -13.310 12.312 16.460 1.00 86.94 132 SER A CA 1
ATOM 1073 C C . SER A 1 132 ? -14.386 11.715 15.540 1.00 86.94 132 SER A C 1
ATOM 1075 O O . SER A 1 132 ? -15.553 12.106 15.589 1.00 86.94 132 SER A O 1
ATOM 1077 N N . ARG A 1 133 ? -13.986 10.788 14.661 1.00 86.12 133 ARG A N 1
ATOM 1078 C CA . ARG A 1 133 ? -14.868 10.045 13.749 1.00 86.12 133 ARG A CA 1
ATOM 1079 C C . ARG A 1 133 ? -15.082 8.631 14.273 1.00 86.12 133 ARG A C 1
ATOM 1081 O O . ARG A 1 133 ? -14.146 8.014 14.776 1.00 86.12 133 ARG A O 1
ATOM 1088 N N . LEU A 1 134 ? -16.298 8.112 14.122 1.00 85.88 134 LEU A N 1
ATOM 1089 C CA . LEU A 1 134 ? -16.572 6.704 14.396 1.00 85.88 134 LEU A CA 1
ATOM 1090 C C . LEU A 1 134 ? -15.935 5.850 13.289 1.00 85.88 134 LEU A C 1
ATOM 1092 O O . LEU A 1 134 ? -16.189 6.131 12.115 1.00 85.88 134 LEU A O 1
ATOM 1096 N N . PRO A 1 135 ? -15.090 4.864 13.632 1.00 87.00 135 PRO A N 1
ATOM 1097 C CA . PRO A 1 135 ? -14.576 3.926 12.650 1.00 87.00 135 PRO A CA 1
ATOM 1098 C C . PRO A 1 135 ? -15.700 3.003 12.171 1.00 87.00 135 PRO A C 1
ATOM 1100 O O . PRO A 1 135 ? -16.519 2.558 12.973 1.00 87.00 135 PRO A O 1
ATOM 1103 N N . ASP A 1 136 ? -15.707 2.713 10.874 1.00 87.75 136 ASP A N 1
ATOM 1104 C CA . ASP A 1 136 ? -16.652 1.792 10.238 1.00 87.75 136 ASP A CA 1
ATOM 1105 C C . ASP A 1 136 ? -15.857 0.753 9.442 1.00 87.75 136 ASP A C 1
ATOM 1107 O O . ASP A 1 136 ? -15.616 0.894 8.241 1.00 87.75 136 ASP A O 1
ATOM 1111 N N . ILE A 1 137 ? -15.337 -0.244 10.161 1.00 87.19 137 ILE A N 1
ATOM 1112 C CA . ILE A 1 137 ? -14.624 -1.371 9.560 1.00 87.19 137 ILE A CA 1
ATOM 1113 C C . ILE A 1 137 ? -15.633 -2.495 9.361 1.00 87.19 137 ILE A C 1
ATOM 1115 O O . ILE A 1 137 ? -16.270 -2.947 10.308 1.00 87.19 137 ILE A O 1
ATOM 1119 N N . SER A 1 138 ? -15.761 -2.960 8.122 1.00 87.75 138 SER A N 1
ATOM 1120 C CA . SER A 1 138 ? -16.591 -4.118 7.813 1.00 87.75 138 SER A CA 1
ATOM 1121 C C . SER A 1 138 ? -15.971 -5.380 8.419 1.00 87.75 138 SER A C 1
ATOM 1123 O O . SER A 1 138 ? -14.797 -5.655 8.167 1.00 87.75 138 SER A O 1
ATOM 1125 N N . GLU A 1 139 ? -16.769 -6.182 9.135 1.00 86.19 139 GLU A N 1
ATOM 1126 C CA . GLU A 1 139 ? -16.353 -7.473 9.727 1.00 86.19 139 GLU A CA 1
ATOM 1127 C C . GLU A 1 139 ? -15.656 -8.396 8.710 1.00 86.19 139 GLU A C 1
ATOM 1129 O O . GLU A 1 139 ? -14.776 -9.184 9.043 1.00 86.19 139 GLU A O 1
ATOM 1134 N N . GLU A 1 140 ? -16.023 -8.284 7.434 1.00 87.38 140 GLU A N 1
ATOM 1135 C CA . GLU A 1 140 ? -15.465 -9.078 6.341 1.00 87.38 140 GLU A CA 1
ATOM 1136 C C . GLU A 1 140 ? -14.021 -8.716 5.967 1.00 87.38 140 GLU A C 1
ATOM 1138 O O . GLU A 1 140 ? -13.302 -9.529 5.373 1.00 87.38 140 GLU A O 1
ATOM 1143 N N . LEU A 1 141 ? -13.617 -7.484 6.268 1.00 87.38 141 LEU A N 1
ATOM 1144 C CA . LEU A 1 141 ? -12.314 -6.919 5.939 1.00 87.38 141 LEU A CA 1
ATOM 1145 C C . LEU A 1 141 ? -11.439 -6.714 7.177 1.00 87.38 141 LEU A C 1
ATOM 1147 O O . LEU A 1 141 ? -10.239 -6.477 7.024 1.00 87.38 141 LEU A O 1
ATOM 1151 N N . GLU A 1 142 ? -12.014 -6.804 8.373 1.00 89.31 142 GLU A N 1
ATOM 1152 C CA . GLU A 1 142 ? -11.294 -6.672 9.631 1.00 89.31 142 GLU A CA 1
ATOM 1153 C C . GLU A 1 142 ? -10.238 -7.774 9.771 1.00 89.31 142 GLU A C 1
ATOM 1155 O O . GLU A 1 142 ? -10.485 -8.968 9.573 1.00 89.31 142 GLU A O 1
ATOM 1160 N N . LEU A 1 143 ? -9.014 -7.362 10.087 1.00 88.00 143 LEU A N 1
ATOM 1161 C CA . LEU A 1 143 ? -7.939 -8.277 10.431 1.00 88.00 143 LEU A CA 1
ATOM 1162 C C . LEU A 1 143 ? -7.862 -8.364 11.951 1.00 88.00 143 LEU A C 1
ATOM 1164 O O . LEU A 1 143 ? -7.641 -7.357 12.618 1.00 88.00 143 LEU A O 1
ATOM 1168 N N . ALA A 1 144 ? -8.030 -9.575 12.488 1.00 70.06 144 ALA A N 1
ATOM 1169 C CA . ALA A 1 144 ? -7.856 -9.817 13.913 1.00 70.06 144 ALA A CA 1
ATOM 1170 C C . ALA A 1 144 ? -6.451 -9.375 14.344 1.00 70.06 144 ALA A C 1
ATOM 1172 O O . ALA A 1 144 ? -5.462 -9.794 13.738 1.00 70.06 144 ALA A O 1
ATOM 1173 N N . VAL A 1 145 ? -6.385 -8.548 15.389 1.00 54.12 145 VAL A N 1
ATOM 1174 C CA . VAL A 1 145 ? -5.123 -8.202 16.047 1.00 54.12 145 VAL A CA 1
ATOM 1175 C C . VAL A 1 145 ? -4.592 -9.474 16.700 1.00 54.12 145 VAL A C 1
ATOM 1177 O O . VAL A 1 145 ? -5.255 -10.037 17.575 1.00 54.12 145 VAL A O 1
ATOM 1180 N N . SER A 1 146 ? -3.454 -9.968 16.214 1.00 43.00 146 SER A N 1
ATOM 1181 C CA . SER A 1 146 ? -2.822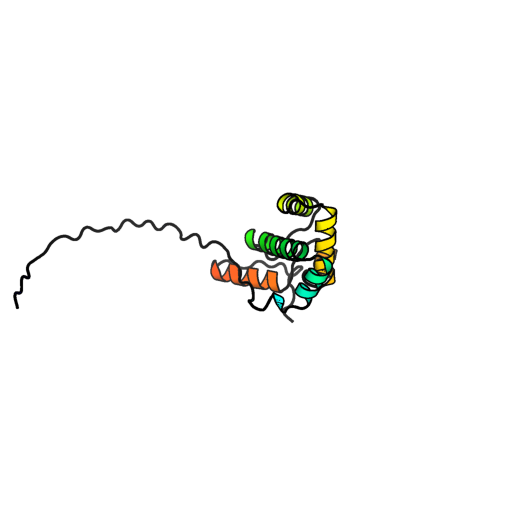 -11.211 16.688 1.00 43.00 146 SER A CA 1
ATOM 1182 C C . SER A 1 146 ? -1.790 -10.980 17.779 1.00 43.00 146 SER A C 1
ATOM 1184 O O . SER A 1 146 ? -1.009 -10.014 17.640 1.00 43.00 146 SER A O 1
#

Foldseek 3Di:
DDDDDDDDDDDDDPPPDPPPVPPPQFDFDDDPCNCVDPLLVQLCVVQNVLLVVLLVVLLCVQVNVLHQKAAADLVVLVVSCVVSVHDSVSSVVSVVSCCVSQVFPPVCCVPPVIGHHPSSNVRSVVRCVVVVHDDDDDPVRDDDDD